Protein AF-A0A497RGC6-F1 (afdb_monomer)

Mean predicted aligned error: 11.0 Å

Radius of gyration: 25.32 Å; Cα contacts (8 Å, |Δi|>4): 43; chains: 1; bounding box: 56×16×73 Å

Secondary structure (DSSP, 8-state):
------------TTSSTHHHHHHHHHHHHHHHHHHHHHHTTS-HHHHHHHHHHHHHHHHHHHHHHHHHHHHHHHHHHHHHHHHHHTTSS-HHHHHHHHHHHH-

Sequence (103 aa):
MDGFMHPINFGFPFFGFDVFFWWLIFVAIGFLIYQDANKRGMNGLLWFILVILPMIGVVFLLLYIVIRESKVENKAMKILKERYANGEITKEEYLKMKEELEE

Solvent-accessible surface area (backbone atoms only — not comparable to full-atom values): 6014 Å² total; per-residue (Å²): 134,81,79,78,73,70,77,77,72,85,62,76,79,75,81,58,82,59,32,62,56,52,52,52,50,50,50,51,51,22,52,53,48,21,54,52,32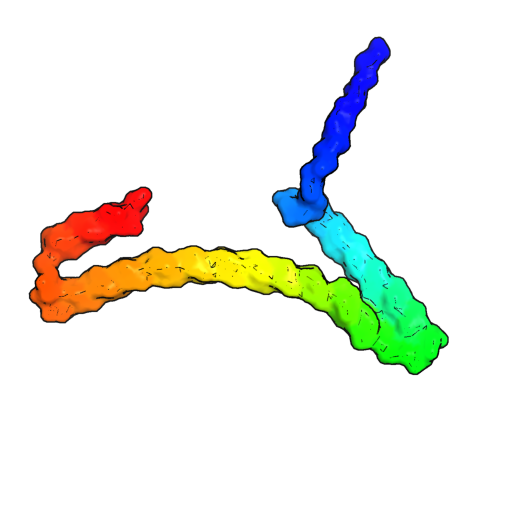,43,75,71,74,44,70,16,67,60,54,24,48,64,62,46,45,63,60,54,50,53,52,54,50,52,49,46,53,59,56,52,56,60,55,57,62,51,49,60,57,48,52,54,51,52,36,43,75,72,62,77,44,53,71,67,58,49,50,55,55,50,53,70,72,76,110

Foldseek 3Di:
DDPPPPPPPPPDCCPDPSNVVVVVVLQVVLVVQLVVCVVVVHRSVVSSCVSCVVVVVVVVVVVCVVVVVVVVLVVQLVVLVVCVVVVVDDPVVSVVVVVVSVD

Structure (mmCIF, N/CA/C/O backbone):
data_AF-A0A497RGC6-F1
#
_entry.id   AF-A0A497RGC6-F1
#
loop_
_atom_site.group_PDB
_atom_site.id
_atom_site.type_symbol
_atom_site.label_atom_id
_atom_site.label_alt_id
_atom_site.label_comp_id
_atom_site.label_asym_id
_atom_site.label_entity_id
_atom_site.label_seq_id
_atom_site.pdbx_PDB_ins_code
_atom_site.Cartn_x
_atom_site.Cartn_y
_atom_site.Cartn_z
_atom_site.occupancy
_atom_site.B_iso_or_equiv
_atom_site.auth_seq_id
_atom_site.auth_comp_id
_atom_site.auth_asym_id
_atom_site.auth_atom_id
_atom_site.pdbx_PDB_model_num
ATOM 1 N N . MET A 1 1 ? -34.210 1.631 -33.669 1.00 49.56 1 MET A N 1
ATOM 2 C CA . MET A 1 1 ? -32.735 1.713 -33.774 1.00 49.56 1 MET A CA 1
ATOM 3 C C . MET A 1 1 ? -32.313 2.319 -32.464 1.00 49.56 1 MET A C 1
ATOM 5 O O . MET A 1 1 ? -32.223 3.534 -32.342 1.00 49.56 1 MET A O 1
ATOM 9 N N . ASP A 1 2 ? -32.207 1.468 -31.456 1.00 50.38 2 ASP A N 1
ATOM 10 C CA . ASP A 1 2 ? -32.216 1.926 -30.076 1.00 50.38 2 ASP A CA 1
ATOM 11 C C . ASP A 1 2 ? -30.757 1.947 -29.668 1.00 50.38 2 ASP A C 1
ATOM 13 O O . ASP A 1 2 ? -30.170 0.935 -29.286 1.00 50.38 2 ASP A O 1
ATOM 17 N N . GLY A 1 3 ? -30.144 3.100 -29.932 1.00 55.00 3 GLY A N 1
ATOM 18 C CA . GLY A 1 3 ? -28.769 3.394 -29.581 1.00 55.00 3 GLY A CA 1
ATOM 19 C C . GLY A 1 3 ? -28.618 3.332 -28.071 1.00 55.00 3 GLY A C 1
ATOM 20 O O . GLY A 1 3 ? -28.756 4.344 -27.389 1.00 55.00 3 GLY A O 1
ATOM 21 N N . PHE A 1 4 ? -28.323 2.135 -27.567 1.00 53.06 4 PHE A N 1
ATOM 22 C CA . PHE A 1 4 ? -27.729 1.906 -26.260 1.00 53.06 4 PHE A CA 1
ATOM 23 C C . PHE A 1 4 ? -26.358 2.592 -26.248 1.00 53.06 4 PHE A C 1
ATOM 25 O O . PHE A 1 4 ? -25.310 1.981 -26.445 1.00 53.06 4 PHE A O 1
ATOM 32 N N . MET A 1 5 ? -26.372 3.907 -26.044 1.00 56.88 5 MET A N 1
ATOM 33 C CA . MET A 1 5 ? -25.238 4.627 -25.495 1.00 56.88 5 MET A CA 1
ATOM 34 C C . MET A 1 5 ? -25.068 4.075 -24.082 1.00 56.88 5 MET A C 1
ATOM 36 O O . MET A 1 5 ? -25.735 4.517 -23.148 1.00 56.88 5 MET A O 1
ATOM 40 N N . HIS A 1 6 ? -24.220 3.056 -23.932 1.00 62.38 6 HIS A N 1
ATOM 41 C CA . HIS A 1 6 ? -23.675 2.729 -22.624 1.00 62.38 6 HIS A CA 1
ATOM 42 C C . HIS A 1 6 ? -23.101 4.032 -22.063 1.00 62.38 6 HIS A C 1
ATOM 44 O O . HIS A 1 6 ? -22.246 4.630 -22.727 1.00 62.38 6 HIS A O 1
ATOM 50 N N . PRO A 1 7 ? -23.551 4.509 -20.890 1.00 49.78 7 PRO A N 1
ATOM 51 C CA . PRO A 1 7 ? -22.857 5.598 -20.244 1.00 49.78 7 PRO A CA 1
ATOM 52 C C . PRO A 1 7 ? -21.457 5.062 -19.971 1.00 49.78 7 PRO A C 1
ATOM 54 O O . PRO A 1 7 ? -21.277 4.152 -19.161 1.00 49.78 7 PRO A O 1
ATOM 57 N N . ILE A 1 8 ? -20.468 5.576 -20.706 1.00 55.28 8 ILE A N 1
ATOM 58 C CA . ILE A 1 8 ? -19.078 5.500 -20.283 1.00 55.28 8 ILE A CA 1
ATOM 59 C C . ILE A 1 8 ? -19.099 6.170 -18.918 1.00 55.28 8 ILE A C 1
ATOM 61 O O . ILE A 1 8 ? -19.195 7.393 -18.817 1.00 55.28 8 ILE A O 1
ATOM 65 N N . ASN A 1 9 ? -19.156 5.352 -17.871 1.00 50.88 9 ASN A N 1
ATOM 66 C CA . ASN A 1 9 ? -19.092 5.807 -16.504 1.00 50.88 9 ASN A CA 1
ATOM 67 C C . ASN A 1 9 ? -17.684 6.372 -16.347 1.00 50.88 9 ASN A C 1
ATOM 69 O O . ASN A 1 9 ? -16.743 5.645 -16.049 1.00 50.88 9 ASN A O 1
ATOM 73 N N . PHE A 1 10 ? -17.532 7.666 -16.625 1.00 51.19 10 PHE A N 1
ATOM 74 C CA . PHE A 1 10 ? -16.315 8.450 -16.428 1.00 51.19 10 PHE A CA 1
ATOM 75 C C . PHE A 1 10 ? -16.108 8.699 -14.919 1.00 51.19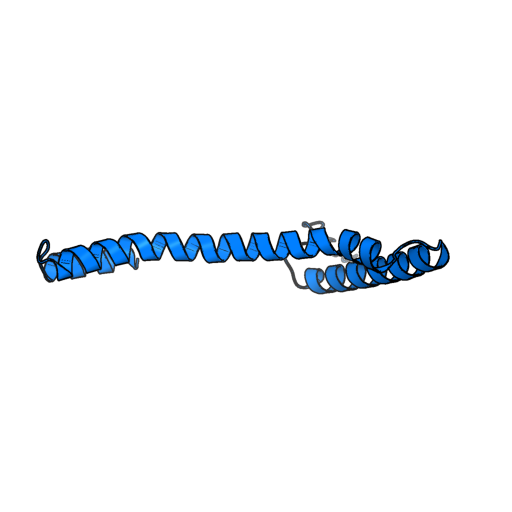 10 PHE A C 1
ATOM 77 O O . PHE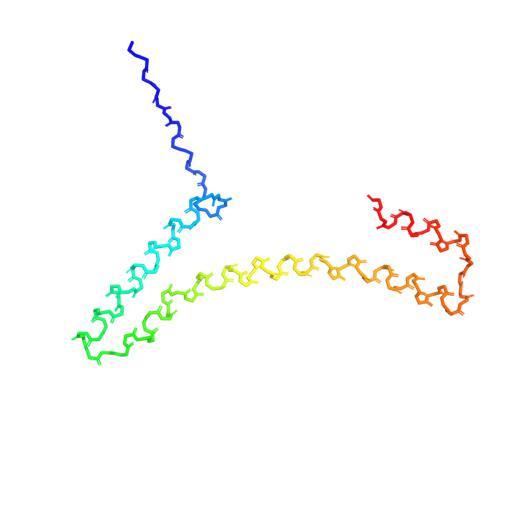 A 1 10 ? -15.758 9.792 -14.482 1.00 51.19 10 PHE A O 1
ATOM 84 N N . GLY A 1 11 ? -16.414 7.688 -14.101 1.00 49.03 11 GLY A N 1
ATOM 85 C CA . GLY A 1 11 ? -16.033 7.610 -12.706 1.00 49.03 11 GLY A CA 1
ATOM 86 C C . GLY A 1 11 ? -14.545 7.297 -12.651 1.00 49.03 11 GLY A C 1
ATOM 87 O O . GLY A 1 11 ? -14.041 6.514 -13.452 1.00 49.03 11 GLY A O 1
ATOM 88 N N . PHE A 1 12 ? -13.836 7.967 -11.748 1.00 52.50 12 PHE A N 1
ATOM 89 C CA . PHE A 1 12 ? -12.392 7.841 -11.546 1.00 52.50 12 PHE A CA 1
ATOM 90 C C . PHE A 1 12 ? -11.885 6.382 -11.697 1.00 52.50 12 PHE A C 1
ATOM 92 O O . PHE A 1 12 ? -12.415 5.505 -11.014 1.00 52.50 12 PHE A O 1
ATOM 99 N N . PRO A 1 13 ? -10.833 6.118 -12.503 1.00 56.00 13 PRO A N 1
ATOM 100 C CA . PRO A 1 13 ? -10.393 4.772 -12.924 1.00 56.00 13 PRO A CA 1
ATOM 101 C C . PRO A 1 13 ? -9.707 3.924 -11.829 1.00 56.00 13 PRO A C 1
ATOM 103 O O . PRO A 1 13 ? -8.869 3.069 -12.114 1.00 56.00 13 PRO A O 1
ATOM 106 N N . PHE A 1 14 ? -9.980 4.200 -10.554 1.00 57.25 14 PHE A N 1
ATOM 107 C CA . PHE A 1 14 ? -9.160 3.715 -9.442 1.00 57.25 14 PHE A CA 1
ATOM 108 C C . PHE A 1 14 ? -9.898 2.848 -8.417 1.00 57.25 14 PHE A C 1
ATOM 110 O O . PHE A 1 14 ? -9.281 2.475 -7.423 1.00 57.25 14 PHE A O 1
ATOM 117 N N . PHE A 1 15 ? -11.173 2.499 -8.626 1.00 61.06 15 PHE A N 1
ATOM 118 C CA . PHE A 1 15 ? -11.966 1.840 -7.574 1.00 61.06 15 PHE A CA 1
ATOM 119 C C . PHE A 1 15 ? -12.709 0.546 -7.976 1.00 61.06 15 PHE A C 1
ATOM 121 O O . PHE A 1 15 ? -13.460 0.026 -7.155 1.00 61.06 15 PHE A O 1
ATOM 128 N N . GLY A 1 16 ? -12.494 -0.027 -9.171 1.00 72.25 16 GLY A N 1
ATOM 129 C CA . GLY A 1 16 ? -13.142 -1.280 -9.607 1.00 72.25 16 GLY A CA 1
ATOM 130 C C . GLY A 1 16 ? -12.200 -2.355 -10.181 1.00 72.25 16 GLY A C 1
ATOM 131 O O . GLY A 1 16 ? -10.983 -2.322 -9.999 1.00 72.25 16 GLY A O 1
ATOM 132 N N . PHE A 1 17 ? -12.766 -3.343 -10.894 1.00 66.56 17 PHE A N 1
ATOM 133 C CA . PHE A 1 17 ? -12.007 -4.395 -11.605 1.00 66.56 17 PHE A CA 1
ATOM 134 C C . PHE A 1 17 ? -11.063 -3.838 -12.686 1.00 66.56 17 PHE A C 1
ATOM 136 O O . PHE A 1 17 ? -10.072 -4.474 -13.048 1.00 66.56 17 PHE A O 1
ATOM 143 N N . ASP A 1 18 ? -11.356 -2.638 -13.177 1.00 77.50 18 ASP A N 1
ATOM 144 C CA . ASP A 1 18 ? -10.546 -1.845 -14.097 1.00 77.50 18 ASP A CA 1
ATOM 145 C C . ASP A 1 18 ? -9.177 -1.460 -13.518 1.00 77.50 18 ASP A C 1
ATOM 147 O O . ASP A 1 18 ? -8.233 -1.242 -14.277 1.00 77.50 18 ASP A O 1
ATOM 151 N N . VAL A 1 19 ? -9.014 -1.474 -12.191 1.00 80.50 19 VAL A N 1
ATOM 152 C CA . VAL A 1 19 ? -7.722 -1.231 -11.539 1.00 80.50 19 VAL A CA 1
ATOM 153 C C . VAL A 1 19 ? -6.672 -2.221 -12.045 1.00 80.50 19 VAL A C 1
ATOM 155 O O . VAL A 1 19 ? -5.603 -1.802 -12.476 1.00 80.50 19 VAL A O 1
ATOM 158 N N . PHE A 1 20 ? -6.965 -3.522 -12.110 1.00 84.94 20 PHE A N 1
ATOM 159 C CA . PHE A 1 20 ? -5.985 -4.511 -12.585 1.00 84.94 20 PHE A CA 1
ATOM 160 C C . PHE A 1 20 ? -5.528 -4.255 -14.029 1.00 84.94 20 PHE A C 1
ATOM 162 O O . PHE A 1 20 ? -4.361 -4.472 -14.361 1.00 84.94 20 PHE A O 1
ATOM 169 N N . PHE A 1 21 ? -6.426 -3.741 -14.873 1.00 88.56 21 PHE A N 1
ATOM 170 C CA . PHE A 1 21 ? -6.103 -3.349 -16.241 1.00 88.56 21 PHE A CA 1
ATOM 171 C C . PHE A 1 21 ? -5.139 -2.154 -16.271 1.00 88.56 21 PHE A C 1
ATOM 173 O O . PHE A 1 21 ? -4.121 -2.197 -16.963 1.00 88.56 21 PHE A O 1
ATOM 180 N N . TRP A 1 22 ? -5.388 -1.129 -15.452 1.00 86.25 22 TRP A N 1
ATOM 181 C CA . TRP A 1 22 ? -4.480 0.011 -15.308 1.00 86.25 22 TRP A CA 1
ATOM 182 C C . TRP A 1 22 ? -3.115 -0.380 -14.741 1.00 86.25 22 TRP A C 1
ATOM 184 O O . TRP A 1 22 ? -2.093 0.110 -15.217 1.00 86.25 22 TRP A O 1
ATOM 194 N N . TRP A 1 23 ? -3.065 -1.311 -13.787 1.00 90.12 23 TRP A N 1
ATOM 195 C CA . TRP A 1 23 ? -1.807 -1.845 -13.261 1.00 90.12 23 TRP A CA 1
ATOM 196 C C . TRP A 1 23 ? -0.977 -2.531 -14.349 1.00 90.12 23 TRP A C 1
ATOM 198 O O . TRP A 1 23 ? 0.228 -2.297 -14.444 1.00 90.12 23 TRP A O 1
ATOM 208 N N . LEU A 1 24 ? -1.617 -3.324 -15.212 1.00 93.38 24 LEU A N 1
ATOM 209 C CA . LEU A 1 24 ? -0.945 -3.973 -16.336 1.00 93.38 24 LEU 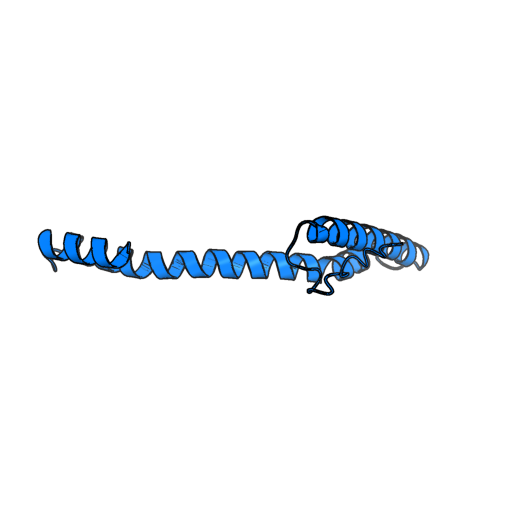A CA 1
ATOM 210 C C . LEU A 1 24 ? -0.418 -2.948 -17.350 1.00 93.38 24 LEU A C 1
ATOM 212 O O . LEU A 1 24 ? 0.716 -3.078 -17.811 1.00 93.38 24 LEU A O 1
ATOM 216 N N . ILE A 1 25 ? -1.193 -1.898 -17.643 1.00 94.00 25 ILE A N 1
ATOM 217 C CA . ILE A 1 25 ? -0.750 -0.781 -18.491 1.00 94.00 25 ILE A CA 1
ATOM 218 C C . ILE A 1 25 ? 0.481 -0.096 -17.891 1.00 94.00 25 ILE A C 1
ATOM 220 O O . ILE A 1 25 ? 1.461 0.116 -18.600 1.00 94.00 25 ILE A O 1
ATOM 224 N N . PHE A 1 26 ? 0.469 0.223 -16.596 1.00 93.69 26 PHE A N 1
ATOM 225 C CA . PHE A 1 26 ? 1.604 0.868 -15.930 1.00 93.69 26 PHE A CA 1
ATOM 226 C C . PHE A 1 26 ? 2.861 0.000 -15.952 1.00 93.69 26 PHE A C 1
ATOM 228 O O . PHE A 1 26 ? 3.949 0.511 -16.209 1.00 93.69 26 PHE A O 1
ATOM 235 N N . VAL A 1 27 ? 2.724 -1.311 -15.742 1.00 95.94 27 VAL A N 1
ATOM 236 C CA . VAL A 1 27 ? 3.845 -2.252 -15.861 1.00 95.94 27 VAL A CA 1
ATOM 237 C C . VAL A 1 27 ? 4.374 -2.293 -17.294 1.00 95.94 27 VAL A C 1
ATOM 239 O O . VAL A 1 27 ? 5.588 -2.235 -17.491 1.00 95.94 27 VAL A O 1
ATOM 242 N N . ALA A 1 28 ? 3.491 -2.328 -18.296 1.00 97.62 28 ALA A N 1
ATOM 243 C CA . ALA A 1 28 ? 3.888 -2.287 -19.700 1.00 97.62 28 ALA A CA 1
ATOM 244 C C . ALA A 1 28 ? 4.624 -0.980 -20.045 1.00 97.62 28 ALA A C 1
ATOM 246 O O . ALA A 1 28 ? 5.699 -1.020 -20.641 1.00 97.62 28 ALA A O 1
ATOM 247 N N . ILE A 1 29 ? 4.104 0.173 -19.612 1.00 97.50 29 ILE A N 1
ATOM 248 C CA . ILE A 1 29 ? 4.745 1.486 -19.786 1.00 97.50 29 ILE A CA 1
ATOM 249 C C . ILE A 1 29 ? 6.103 1.521 -19.084 1.00 97.50 29 ILE A C 1
ATOM 251 O O . ILE A 1 29 ? 7.096 1.923 -19.689 1.00 97.50 29 ILE A O 1
ATOM 255 N N . GLY A 1 30 ? 6.171 1.062 -17.833 1.00 97.56 30 GLY A N 1
ATOM 256 C CA . GLY A 1 30 ? 7.418 0.957 -17.087 1.00 97.56 30 GLY A CA 1
ATOM 257 C C . GLY A 1 30 ? 8.442 0.124 -17.850 1.00 97.56 30 GLY A C 1
ATOM 258 O O . GLY A 1 30 ? 9.584 0.549 -18.007 1.00 97.56 30 GLY A O 1
ATOM 259 N N . PHE A 1 31 ? 8.037 -1.026 -18.390 1.00 98.06 31 PHE A N 1
ATOM 260 C CA . PHE A 1 31 ? 8.914 -1.892 -19.174 1.00 98.06 31 PHE A CA 1
ATOM 261 C C . PHE A 1 31 ? 9.408 -1.226 -20.468 1.00 98.06 31 PHE A C 1
ATOM 263 O O . PHE A 1 31 ? 10.583 -1.353 -20.815 1.00 98.06 31 PHE A O 1
ATOM 270 N N . LEU A 1 32 ? 8.557 -0.465 -21.162 1.00 98.12 32 LEU A N 1
ATOM 271 C CA . LEU A 1 32 ? 8.977 0.319 -22.329 1.00 98.12 32 LEU A CA 1
ATOM 272 C C . LEU A 1 32 ? 10.008 1.389 -21.946 1.00 98.12 32 LEU A C 1
ATOM 274 O O . LEU A 1 32 ? 11.030 1.527 -22.618 1.00 98.12 32 LEU A O 1
ATOM 278 N N . ILE A 1 33 ? 9.780 2.097 -20.839 1.00 97.75 33 ILE A N 1
ATOM 279 C CA . ILE A 1 33 ? 10.699 3.114 -20.313 1.00 97.75 33 ILE A CA 1
ATOM 280 C C . ILE A 1 33 ? 12.026 2.483 -19.879 1.00 97.75 33 ILE A C 1
ATOM 282 O O . ILE A 1 33 ? 13.088 3.026 -20.170 1.00 97.75 33 ILE A O 1
ATOM 286 N N . TYR A 1 34 ? 11.986 1.313 -19.243 1.00 98.31 34 TYR A N 1
ATOM 287 C CA . TYR A 1 34 ? 13.174 0.535 -18.896 1.00 98.31 34 TYR A CA 1
ATOM 288 C C . TYR A 1 34 ? 14.035 0.249 -20.134 1.00 98.31 34 TYR A C 1
ATOM 290 O O . TYR A 1 34 ? 15.246 0.485 -20.124 1.00 98.31 34 TYR A O 1
ATOM 298 N N . GLN A 1 35 ? 13.411 -0.230 -21.216 1.00 97.94 35 GLN A N 1
ATOM 299 C CA . GLN A 1 35 ? 14.118 -0.514 -22.463 1.00 97.94 35 GLN A CA 1
ATOM 300 C C . GLN A 1 35 ? 14.684 0.754 -23.110 1.00 97.94 35 GLN A C 1
ATOM 302 O O . GLN A 1 35 ? 15.826 0.739 -23.569 1.00 97.94 35 GLN A O 1
ATOM 307 N N . ASP A 1 36 ? 13.909 1.839 -23.160 1.00 98.06 36 ASP A N 1
ATOM 308 C CA . ASP A 1 36 ? 14.345 3.119 -23.728 1.00 98.06 36 ASP A CA 1
ATOM 309 C C . ASP A 1 36 ? 15.524 3.716 -22.942 1.00 98.06 36 ASP A C 1
ATOM 311 O O . ASP A 1 36 ? 16.539 4.089 -23.529 1.00 98.06 36 ASP A O 1
ATOM 315 N N . ALA A 1 37 ? 15.458 3.704 -21.611 1.00 97.50 37 ALA A N 1
ATOM 316 C CA . ALA A 1 37 ? 16.529 4.190 -20.750 1.00 97.50 37 ALA A CA 1
ATOM 317 C C . ALA A 1 37 ? 17.834 3.396 -20.930 1.00 97.50 37 ALA A C 1
ATOM 319 O O . ALA A 1 37 ? 18.900 3.998 -21.069 1.00 97.50 37 ALA A O 1
ATOM 320 N N . ASN A 1 38 ? 17.763 2.062 -21.012 1.00 97.81 38 ASN A N 1
ATOM 321 C CA . ASN A 1 38 ? 18.945 1.236 -21.282 1.00 97.81 38 ASN A CA 1
ATOM 322 C C . ASN A 1 38 ? 19.545 1.522 -22.667 1.00 97.81 38 ASN A C 1
ATOM 324 O O . ASN A 1 38 ? 20.765 1.600 -22.800 1.00 97.81 38 ASN A O 1
ATOM 328 N N . LYS A 1 39 ? 18.708 1.735 -23.696 1.00 97.25 39 LYS A N 1
ATOM 329 C CA . LYS A 1 39 ? 19.172 2.124 -25.043 1.00 97.25 39 LYS A CA 1
ATOM 330 C C . LYS A 1 39 ? 19.892 3.473 -25.044 1.00 97.25 39 LYS A C 1
ATOM 332 O O . LYS A 1 39 ? 20.800 3.677 -25.842 1.00 97.25 39 LYS A O 1
ATOM 337 N N . ARG A 1 40 ? 19.516 4.377 -24.138 1.00 96.88 40 ARG A N 1
ATOM 338 C CA . ARG A 1 40 ? 20.172 5.678 -23.932 1.00 96.88 40 ARG A CA 1
ATOM 339 C C . ARG A 1 40 ? 21.418 5.601 -23.041 1.00 96.88 40 ARG A C 1
ATOM 341 O O . ARG A 1 40 ? 21.990 6.640 -22.729 1.00 96.88 40 ARG A O 1
ATOM 348 N N . GLY A 1 41 ? 21.831 4.406 -22.610 1.00 96.75 41 GLY A N 1
ATOM 349 C CA . GLY A 1 41 ? 22.963 4.221 -21.697 1.00 96.75 41 GLY A CA 1
ATOM 350 C C . GLY A 1 41 ? 22.686 4.683 -20.261 1.00 96.75 41 GLY A C 1
ATOM 351 O O . GLY A 1 41 ? 23.620 4.873 -19.486 1.00 96.75 41 GLY A O 1
ATOM 352 N N . MET A 1 42 ? 21.417 4.887 -19.895 1.00 97.12 42 MET A N 1
ATOM 353 C CA . MET A 1 42 ? 20.998 5.247 -18.540 1.00 97.12 42 MET A CA 1
ATOM 354 C C . MET A 1 42 ? 20.681 3.989 -17.720 1.00 97.12 42 MET A C 1
ATOM 356 O O . MET A 1 42 ? 20.485 2.904 -18.263 1.00 97.12 42 MET A O 1
ATOM 360 N N . ASN A 1 43 ? 20.566 4.134 -16.397 1.00 97.00 43 ASN A N 1
ATOM 361 C CA . ASN A 1 43 ? 20.110 3.045 -15.532 1.00 97.00 43 ASN A CA 1
ATOM 362 C C . ASN A 1 43 ? 18.600 2.808 -15.717 1.00 97.00 43 ASN A C 1
ATOM 364 O O . ASN A 1 43 ? 17.782 3.468 -15.074 1.00 97.00 43 ASN A O 1
ATOM 368 N N . GLY A 1 44 ? 18.221 1.867 -16.585 1.00 96.56 44 GLY A N 1
ATOM 369 C CA . GLY A 1 44 ? 16.815 1.581 -16.868 1.00 96.56 44 GLY A CA 1
ATOM 370 C C . GLY A 1 44 ? 16.025 1.074 -15.666 1.00 96.56 44 GLY A C 1
ATOM 371 O O . GLY A 1 44 ? 14.836 1.370 -15.562 1.00 96.56 44 GLY A O 1
ATOM 372 N N . LEU A 1 45 ? 16.663 0.371 -14.722 1.00 96.88 45 LEU A N 1
ATOM 373 C CA . LEU A 1 45 ? 15.994 -0.103 -13.506 1.00 96.88 45 LEU A CA 1
ATOM 374 C C . LEU A 1 45 ? 15.545 1.069 -12.625 1.00 96.88 45 LEU A C 1
ATOM 376 O O . LEU A 1 45 ? 14.436 1.046 -12.099 1.00 96.88 45 LEU A O 1
ATOM 380 N N . LEU A 1 46 ? 16.375 2.109 -12.504 1.00 97.62 46 LEU A N 1
ATOM 381 C CA . LEU A 1 46 ? 16.016 3.329 -11.780 1.00 97.62 46 LEU A CA 1
ATOM 382 C C . LEU A 1 46 ? 14.764 3.964 -12.401 1.00 97.62 46 LEU A C 1
ATOM 384 O O . LEU A 1 46 ? 13.801 4.246 -11.690 1.00 97.62 46 LEU A O 1
ATOM 388 N N . TRP A 1 47 ? 14.744 4.126 -13.725 1.00 97.62 47 TRP A N 1
ATOM 389 C CA . TRP A 1 47 ? 13.598 4.700 -14.434 1.00 97.62 47 TRP A CA 1
ATOM 390 C C . TRP A 1 47 ? 12.333 3.849 -14.314 1.00 97.62 47 TRP A C 1
ATOM 392 O O . TRP A 1 47 ? 11.252 4.395 -14.109 1.00 97.62 47 TRP A O 1
ATOM 402 N N . PHE A 1 48 ? 12.461 2.522 -14.361 1.00 97.12 48 PHE A N 1
ATOM 403 C CA . PHE A 1 48 ? 11.350 1.610 -14.099 1.00 97.12 48 PHE A CA 1
ATOM 404 C C . PHE A 1 48 ? 10.761 1.823 -12.700 1.00 97.12 48 PHE A C 1
ATOM 406 O O . PHE A 1 48 ? 9.552 1.988 -12.550 1.00 97.12 48 PHE A O 1
ATOM 413 N N . ILE A 1 49 ? 11.619 1.868 -11.675 1.00 96.81 49 ILE A N 1
ATOM 414 C CA . ILE A 1 49 ? 11.194 2.073 -10.287 1.00 96.81 49 ILE A CA 1
ATOM 415 C C . ILE A 1 49 ? 10.475 3.414 -10.138 1.00 96.81 49 ILE A C 1
ATOM 417 O O . ILE A 1 49 ? 9.425 3.448 -9.507 1.00 96.81 49 ILE A O 1
ATOM 421 N N . LEU A 1 50 ? 10.973 4.497 -10.745 1.00 96.44 50 LEU A N 1
ATOM 422 C CA . LEU A 1 50 ? 10.309 5.806 -10.694 1.00 96.44 50 LEU A CA 1
ATOM 423 C C . LEU A 1 50 ? 8.886 5.774 -11.266 1.00 96.44 50 LEU A C 1
ATOM 425 O O . LEU A 1 50 ? 8.004 6.438 -10.729 1.00 96.44 50 LEU A O 1
ATOM 429 N N . VAL A 1 51 ? 8.651 4.991 -12.321 1.00 96.00 51 VAL A N 1
ATOM 430 C CA . VAL A 1 51 ? 7.324 4.836 -12.941 1.00 96.00 51 VAL A CA 1
ATOM 431 C C . VAL A 1 51 ? 6.382 4.018 -12.056 1.00 96.00 51 VAL A C 1
ATOM 433 O O . VAL A 1 51 ? 5.195 4.323 -11.972 1.00 96.00 51 VAL A O 1
ATOM 436 N N . ILE A 1 52 ? 6.898 2.990 -11.380 1.00 95.69 52 ILE A N 1
ATOM 437 C CA . ILE A 1 52 ? 6.104 2.101 -10.519 1.00 95.69 52 ILE A CA 1
ATOM 438 C C . ILE A 1 52 ? 5.889 2.684 -9.111 1.00 95.69 52 ILE A C 1
ATOM 440 O O . ILE A 1 52 ? 4.904 2.357 -8.449 1.00 95.69 52 ILE A O 1
ATOM 444 N N . LEU A 1 53 ? 6.767 3.575 -8.644 1.00 95.81 53 LEU A N 1
ATOM 445 C CA . LEU A 1 53 ? 6.747 4.135 -7.290 1.00 95.81 53 LEU A CA 1
ATOM 446 C C . LEU A 1 53 ? 5.391 4.755 -6.885 1.00 95.81 53 LEU A C 1
ATOM 448 O O . LEU A 1 53 ? 4.936 4.459 -5.777 1.00 95.81 53 LEU A O 1
ATOM 452 N N . PRO A 1 54 ? 4.695 5.541 -7.734 1.00 92.31 54 PRO A N 1
ATOM 453 C CA . PRO A 1 54 ? 3.369 6.061 -7.401 1.00 92.31 54 PRO A CA 1
ATOM 454 C C . PRO A 1 54 ? 2.341 4.957 -7.129 1.00 92.31 54 PRO A C 1
ATOM 456 O O . PRO A 1 54 ? 1.547 5.080 -6.198 1.00 92.31 54 PRO A O 1
ATOM 459 N N . MET A 1 55 ? 2.388 3.850 -7.880 1.00 90.81 55 MET A N 1
ATOM 460 C CA . MET A 1 55 ? 1.471 2.716 -7.703 1.00 90.81 55 MET A CA 1
ATOM 461 C C . MET A 1 55 ? 1.683 2.037 -6.352 1.00 90.81 55 MET A C 1
ATOM 463 O O . MET A 1 55 ? 0.727 1.755 -5.630 1.00 90.81 55 MET A O 1
ATOM 467 N N . ILE A 1 56 ? 2.949 1.833 -5.980 1.00 94.12 56 ILE A N 1
ATOM 468 C CA . ILE A 1 56 ? 3.317 1.314 -4.661 1.00 94.12 56 ILE A CA 1
ATOM 469 C C . ILE A 1 56 ? 2.805 2.265 -3.572 1.00 94.12 56 ILE A C 1
ATOM 471 O O . ILE A 1 56 ? 2.167 1.818 -2.622 1.00 94.12 56 ILE A O 1
ATOM 475 N N . GLY A 1 57 ? 3.012 3.575 -3.733 1.00 93.38 57 GLY A N 1
ATOM 476 C CA . GLY A 1 57 ? 2.534 4.591 -2.792 1.00 93.38 57 GLY A CA 1
ATOM 477 C C . GLY A 1 57 ? 1.025 4.525 -2.544 1.00 93.38 57 GLY A C 1
ATOM 478 O O . GLY A 1 57 ? 0.598 4.555 -1.390 1.00 93.38 57 GLY A O 1
ATOM 479 N N . VAL A 1 58 ? 0.220 4.360 -3.599 1.00 91.06 58 VAL A N 1
ATOM 480 C CA . VAL A 1 58 ? -1.240 4.202 -3.478 1.00 91.06 58 VAL A CA 1
ATOM 481 C C . VAL A 1 58 ? -1.601 2.941 -2.689 1.00 91.06 58 VAL A C 1
ATOM 483 O O . VAL A 1 58 ? -2.426 3.016 -1.781 1.00 91.06 58 VAL A O 1
ATOM 486 N N . VAL A 1 59 ? -0.959 1.799 -2.958 1.00 91.38 59 VAL A N 1
ATOM 487 C CA . VAL A 1 59 ? -1.207 0.561 -2.192 1.00 91.38 59 VAL A CA 1
ATOM 488 C C . VAL A 1 59 ? -0.870 0.741 -0.719 1.00 91.38 59 VAL A C 1
ATOM 490 O O . VAL A 1 59 ? -1.674 0.389 0.140 1.00 91.38 59 VAL A O 1
ATOM 493 N N . PHE A 1 60 ? 0.290 1.320 -0.409 1.00 95.00 60 PHE A N 1
ATOM 494 C CA . PHE A 1 60 ? 0.680 1.579 0.976 1.00 95.00 60 PHE A CA 1
ATOM 495 C C . PHE A 1 60 ? -0.260 2.564 1.671 1.00 95.00 60 PHE A C 1
ATOM 497 O O . PHE A 1 60 ? -0.520 2.402 2.860 1.00 95.00 60 PHE A O 1
ATOM 504 N N . LEU A 1 61 ? -0.801 3.549 0.953 1.00 93.31 61 LEU A N 1
ATOM 505 C CA . LEU A 1 61 ? -1.791 4.471 1.498 1.00 93.31 61 LEU A CA 1
ATOM 506 C C . LEU A 1 61 ? -3.109 3.758 1.825 1.00 93.31 61 LEU A C 1
ATOM 508 O O . LEU A 1 61 ? -3.648 3.954 2.912 1.00 93.31 61 LEU A O 1
ATOM 512 N N . LEU A 1 62 ? -3.600 2.899 0.928 1.00 90.56 62 LEU A N 1
ATOM 513 C CA . LEU A 1 62 ? -4.793 2.088 1.185 1.00 90.56 62 LEU A CA 1
ATOM 514 C C . LEU A 1 62 ? -4.577 1.157 2.385 1.00 90.56 62 LEU A C 1
ATOM 516 O O . LEU A 1 62 ? -5.395 1.137 3.302 1.00 90.56 62 LEU A O 1
ATOM 520 N N . LEU A 1 63 ? -3.436 0.459 2.437 1.00 92.06 63 LEU A N 1
ATOM 521 C CA . LEU A 1 63 ? -3.056 -0.364 3.589 1.00 92.06 63 LEU A CA 1
ATOM 522 C C . LEU A 1 63 ? -2.962 0.461 4.876 1.00 92.06 63 LEU A C 1
ATOM 524 O O . LEU A 1 63 ? -3.423 0.015 5.922 1.00 92.06 63 LEU A O 1
ATOM 528 N N . TYR A 1 64 ? -2.391 1.665 4.815 1.00 93.06 64 TYR A N 1
ATOM 529 C CA . TYR A 1 64 ? -2.303 2.563 5.962 1.00 93.06 64 TYR A CA 1
ATOM 530 C C . TYR A 1 64 ? -3.688 2.924 6.495 1.00 93.06 64 TYR A C 1
ATOM 532 O O . TYR A 1 64 ? -3.885 2.870 7.705 1.00 93.06 64 TYR A O 1
ATOM 540 N N . ILE A 1 65 ? -4.641 3.253 5.620 1.00 90.44 65 ILE A N 1
ATOM 541 C CA . ILE A 1 65 ? -6.013 3.591 6.022 1.00 90.44 65 ILE A CA 1
ATOM 542 C C . ILE A 1 65 ? -6.679 2.384 6.696 1.00 90.44 65 ILE A C 1
ATOM 544 O O . ILE A 1 65 ? -7.142 2.509 7.828 1.00 90.44 65 ILE A O 1
ATOM 548 N N . VAL A 1 66 ? -6.615 1.205 6.071 1.00 88.62 66 VAL A N 1
ATOM 549 C CA . VAL A 1 66 ? -7.200 -0.035 6.615 1.00 88.62 66 VAL A CA 1
ATOM 550 C C . VAL A 1 66 ? -6.589 -0.403 7.974 1.00 88.62 66 VAL A C 1
ATOM 552 O O . VAL A 1 66 ? -7.296 -0.691 8.938 1.00 88.62 66 VAL A O 1
ATOM 555 N N . ILE A 1 67 ? -5.260 -0.350 8.097 1.00 87.31 67 ILE A N 1
ATOM 556 C CA . ILE A 1 67 ? -4.571 -0.650 9.361 1.00 87.31 67 ILE A CA 1
ATOM 557 C C . ILE A 1 67 ? -4.882 0.419 10.416 1.00 87.31 67 ILE A C 1
ATOM 559 O O . ILE A 1 67 ? -5.004 0.101 11.602 1.00 87.31 67 ILE A O 1
ATOM 563 N N . ARG A 1 68 ? -4.998 1.689 10.020 1.00 84.00 68 ARG A N 1
ATOM 564 C CA . ARG A 1 68 ? -5.267 2.800 10.937 1.00 84.00 68 ARG A CA 1
ATOM 565 C C . ARG A 1 68 ? -6.620 2.646 11.619 1.00 84.00 68 ARG A C 1
ATOM 567 O O . ARG A 1 68 ? -6.671 2.848 12.831 1.00 84.00 68 ARG A O 1
ATOM 574 N N . GLU A 1 69 ? -7.665 2.278 10.886 1.00 71.56 69 GLU A N 1
ATOM 575 C CA . GLU A 1 69 ? -9.006 2.084 11.454 1.00 71.56 69 GLU A CA 1
ATOM 576 C C . GLU A 1 69 ? -9.004 0.977 12.518 1.00 71.56 69 GLU A C 1
ATOM 578 O O . GLU A 1 69 ? -9.402 1.219 13.658 1.00 71.56 69 GLU A O 1
ATOM 583 N N . SER A 1 70 ? -8.383 -0.171 12.223 1.00 66.44 70 SER A N 1
ATOM 584 C CA . SER A 1 70 ? -8.303 -1.300 13.168 1.00 66.44 70 SER A CA 1
ATOM 585 C C . SER A 1 70 ? -7.593 -0.974 14.495 1.00 66.44 70 SER A C 1
ATOM 587 O O . SER A 1 70 ? -7.860 -1.585 15.532 1.00 66.44 70 SER A O 1
ATOM 589 N N . LYS A 1 71 ? -6.665 -0.007 14.511 1.00 67.19 71 LYS A N 1
ATOM 590 C CA . LYS A 1 71 ? -5.925 0.355 15.733 1.00 67.19 71 LYS A CA 1
ATOM 591 C C . LYS A 1 71 ? -6.732 1.224 16.695 1.00 67.19 71 LYS A C 1
ATOM 593 O O . LYS A 1 71 ? -6.427 1.212 17.889 1.00 67.19 71 LYS A O 1
ATOM 598 N N . VAL A 1 72 ? -7.706 1.992 16.206 1.00 63.97 72 VAL A N 1
ATOM 599 C CA . VAL A 1 72 ? -8.497 2.902 17.052 1.00 63.97 72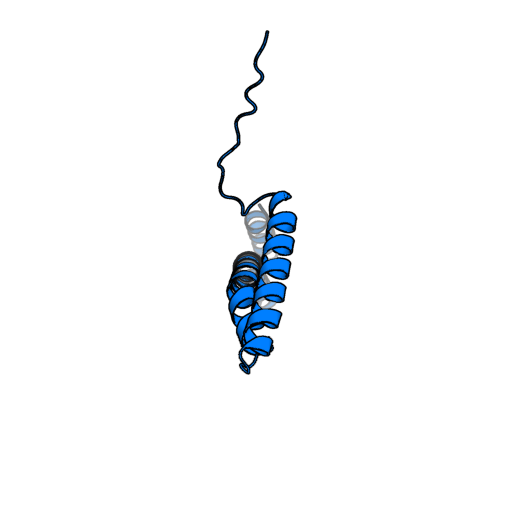 VAL A CA 1
ATOM 600 C C . VAL A 1 72 ? -9.483 2.110 17.909 1.00 63.97 72 VAL A C 1
ATOM 602 O O . VAL A 1 72 ? -9.502 2.293 19.125 1.00 63.97 72 VAL A O 1
ATOM 605 N N . GLU A 1 73 ? -10.198 1.164 17.304 1.00 63.81 73 GLU A N 1
ATOM 606 C CA . GLU A 1 73 ? -11.141 0.257 17.974 1.00 63.81 73 GLU A CA 1
ATOM 607 C C . GLU A 1 73 ? -10.457 -0.563 19.085 1.00 63.81 73 GLU A C 1
ATOM 609 O O . GLU A 1 73 ? -10.890 -0.598 20.240 1.00 63.81 73 GLU A O 1
ATOM 614 N N . ASN A 1 74 ? -9.273 -1.106 18.784 1.00 74.56 74 ASN A N 1
ATOM 615 C CA . ASN A 1 74 ? -8.487 -1.884 19.739 1.00 74.56 74 ASN A CA 1
ATOM 616 C C . ASN A 1 74 ? -8.068 -1.094 20.989 1.00 74.56 74 ASN A C 1
ATOM 618 O O . ASN A 1 74 ? -7.843 -1.689 22.044 1.00 74.56 74 ASN A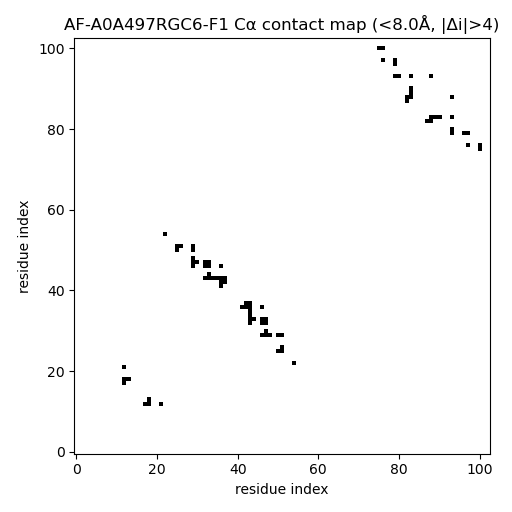 O 1
ATOM 622 N N . LYS A 1 75 ? -7.944 0.236 20.908 1.00 85.62 75 LYS A N 1
AT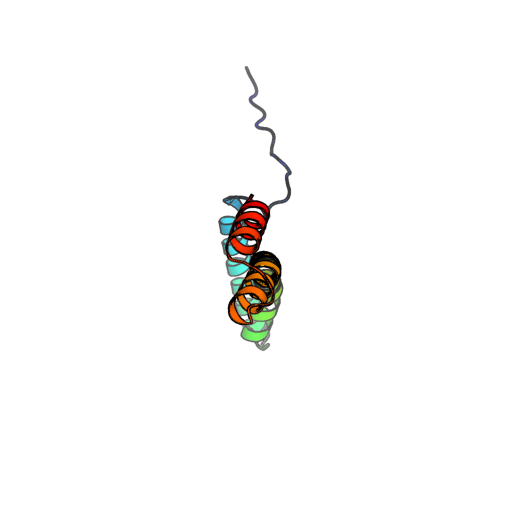OM 623 C CA . LYS A 1 75 ? -7.477 1.048 22.037 1.00 85.62 75 LYS A CA 1
ATOM 624 C C . LYS A 1 75 ? -8.529 1.151 23.142 1.00 85.62 75 LYS A C 1
ATOM 626 O O . LYS A 1 75 ? -8.174 0.989 24.308 1.00 85.62 75 LYS A O 1
ATOM 631 N N . ALA A 1 76 ? -9.793 1.394 22.796 1.00 86.25 76 ALA A N 1
ATOM 632 C CA . ALA A 1 76 ? -10.879 1.499 23.774 1.00 86.25 76 ALA A CA 1
ATOM 633 C C . ALA A 1 76 ? -11.108 0.159 24.490 1.00 86.25 76 ALA A C 1
ATOM 635 O O . ALA A 1 76 ? -11.084 0.094 25.720 1.00 86.25 76 ALA A O 1
ATOM 636 N N . MET A 1 77 ? -11.183 -0.929 23.719 1.00 88.75 77 MET A N 1
ATOM 637 C CA . MET A 1 77 ? -11.314 -2.289 24.246 1.00 88.75 77 MET A CA 1
ATOM 638 C C . MET A 1 77 ? -10.125 -2.690 25.134 1.00 88.75 77 MET A C 1
ATOM 640 O O . MET A 1 77 ? -10.298 -3.346 26.163 1.00 88.75 77 MET A O 1
ATOM 644 N N . LYS A 1 78 ? -8.901 -2.283 24.767 1.00 90.31 78 LYS A N 1
ATOM 645 C CA . LYS A 1 78 ? -7.703 -2.529 25.579 1.00 90.31 78 LYS A CA 1
ATOM 646 C C . LYS A 1 78 ? -7.775 -1.817 26.931 1.00 90.31 78 LYS A C 1
ATOM 648 O O . LYS A 1 78 ? -7.514 -2.456 27.945 1.00 90.31 78 LYS A O 1
ATOM 653 N N . ILE A 1 79 ? -8.170 -0.542 26.956 1.00 92.44 79 ILE A N 1
ATOM 654 C CA . ILE A 1 79 ? -8.317 0.226 28.203 1.00 92.44 79 ILE A CA 1
ATOM 655 C C . ILE A 1 79 ? -9.379 -0.414 29.104 1.00 92.44 79 ILE A C 1
ATOM 657 O O . ILE A 1 79 ? -9.156 -0.572 30.301 1.00 92.44 79 ILE A O 1
ATOM 661 N N . LEU A 1 80 ? -10.514 -0.824 28.534 1.00 92.88 80 LEU A N 1
ATOM 662 C CA . LEU A 1 80 ? -11.585 -1.472 29.287 1.00 92.88 80 LEU A CA 1
ATOM 663 C C . LEU A 1 80 ? -11.116 -2.794 29.927 1.00 92.88 80 LEU A C 1
ATOM 665 O O . LEU A 1 80 ? -11.371 -3.041 31.106 1.00 92.88 80 LEU A O 1
ATOM 669 N N . LYS A 1 81 ? -10.372 -3.619 29.173 1.00 92.50 81 LYS A N 1
ATOM 670 C CA . LYS A 1 81 ? -9.760 -4.861 29.678 1.00 92.50 81 LYS A CA 1
ATOM 671 C C . LYS A 1 81 ? -8.739 -4.600 30.788 1.00 92.50 81 LYS A C 1
ATOM 673 O O . LYS A 1 81 ? -8.741 -5.330 31.775 1.00 92.50 81 LYS A O 1
ATOM 678 N N . GLU A 1 82 ? -7.894 -3.579 30.641 1.00 94.62 82 GLU A N 1
ATOM 679 C CA . GLU A 1 82 ? -6.913 -3.191 31.666 1.00 94.62 82 GLU A CA 1
ATOM 680 C C . GLU A 1 82 ? -7.603 -2.780 32.976 1.00 94.62 82 GLU A C 1
ATOM 682 O O . GLU A 1 82 ? -7.246 -3.290 34.034 1.00 94.62 82 GLU A O 1
ATOM 687 N N . ARG A 1 83 ? -8.653 -1.948 32.916 1.00 95.25 83 ARG A N 1
ATOM 688 C CA . ARG A 1 83 ? -9.403 -1.512 34.111 1.00 95.25 83 ARG A CA 1
ATOM 689 C C . ARG A 1 83 ? -10.082 -2.664 34.845 1.00 95.25 83 ARG A C 1
ATOM 691 O O . ARG A 1 83 ? -10.041 -2.720 36.071 1.00 95.25 83 ARG A O 1
ATOM 698 N N . TYR A 1 84 ? -10.680 -3.598 34.105 1.00 95.25 84 TYR A N 1
ATOM 699 C CA . TYR A 1 84 ? -11.281 -4.793 34.699 1.00 95.25 84 TYR A CA 1
ATOM 700 C C . TYR A 1 84 ? -10.224 -5.694 35.351 1.00 95.25 84 TYR A C 1
ATOM 702 O O . TYR A 1 84 ? -10.419 -6.154 36.473 1.00 95.25 84 TYR A O 1
ATOM 710 N N . ALA A 1 85 ? -9.079 -5.900 34.690 1.00 95.12 85 ALA A N 1
ATOM 711 C CA . ALA A 1 85 ? -7.974 -6.688 35.239 1.00 95.12 85 ALA A CA 1
ATOM 712 C C . ALA A 1 85 ? -7.373 -6.066 36.512 1.00 95.12 85 ALA A C 1
ATOM 714 O O . ALA A 1 85 ? -6.988 -6.796 37.423 1.00 95.12 85 ALA A O 1
ATOM 715 N N . ASN A 1 86 ? -7.339 -4.734 36.595 1.00 96.19 86 ASN A N 1
ATOM 716 C CA . ASN A 1 86 ? -6.915 -4.000 37.788 1.00 96.19 86 ASN A CA 1
ATOM 717 C C . ASN A 1 86 ? -7.966 -4.003 38.916 1.00 96.19 86 ASN A C 1
ATOM 719 O O . ASN A 1 86 ? -7.661 -3.567 40.025 1.00 96.19 86 ASN A O 1
ATOM 723 N N . GLY A 1 87 ? -9.195 -4.463 38.655 1.00 94.62 87 GLY A N 1
ATOM 724 C CA . GLY A 1 87 ? -10.307 -4.410 39.609 1.00 94.62 87 GLY A CA 1
ATOM 725 C C . GLY A 1 87 ? -10.896 -3.009 39.807 1.00 94.62 87 GLY A C 1
ATOM 726 O O . GLY A 1 87 ? -11.602 -2.782 40.785 1.00 94.62 87 GLY A O 1
ATOM 727 N N . GLU A 1 88 ? -10.615 -2.068 38.899 1.00 96.50 88 GLU A N 1
ATOM 728 C CA . GLU A 1 88 ? -11.147 -0.696 38.938 1.00 96.50 88 GLU A CA 1
ATOM 729 C C . GLU A 1 88 ? -12.633 -0.631 38.552 1.00 96.50 88 GLU A C 1
ATOM 731 O O . GLU A 1 88 ? -13.310 0.340 38.878 1.00 96.50 88 GLU A O 1
ATOM 736 N N . ILE A 1 89 ? -13.127 -1.653 37.846 1.00 95.88 89 ILE A N 1
ATOM 737 C CA . ILE A 1 89 ? -14.523 -1.795 37.423 1.00 95.88 89 ILE A CA 1
ATOM 738 C C . ILE A 1 89 ? -15.019 -3.213 37.693 1.00 95.88 89 ILE A C 1
ATOM 740 O O . ILE A 1 89 ? -14.255 -4.183 37.681 1.00 95.88 89 ILE A O 1
ATOM 744 N N . THR A 1 90 ? -16.321 -3.340 37.905 1.00 95.56 90 THR A N 1
ATOM 745 C CA . THR A 1 90 ? -16.991 -4.621 38.122 1.00 95.56 90 THR A CA 1
ATOM 746 C C . THR A 1 90 ? -17.218 -5.375 36.810 1.00 95.56 90 THR A C 1
ATOM 748 O O . THR A 1 90 ? -17.136 -4.828 35.709 1.00 95.56 90 THR A O 1
ATOM 751 N N . LYS A 1 91 ? -17.540 -6.670 36.915 1.00 93.50 91 LYS A N 1
ATOM 752 C CA . LYS A 1 91 ? -17.873 -7.505 35.750 1.00 93.50 91 LYS A CA 1
ATOM 753 C C . LYS A 1 91 ? -19.104 -6.989 34.997 1.00 93.50 91 LYS A C 1
ATOM 755 O O . LYS A 1 91 ? -19.151 -7.094 33.776 1.00 93.50 91 LYS A O 1
ATOM 760 N N . GLU A 1 92 ? -20.087 -6.458 35.717 1.00 94.94 92 GLU A N 1
ATOM 761 C CA . GLU A 1 92 ? -21.320 -5.918 35.137 1.00 94.94 92 GLU A CA 1
ATOM 762 C C . GLU A 1 92 ? -21.030 -4.661 34.309 1.00 94.94 92 GLU A C 1
ATOM 764 O O . GLU A 1 92 ? -21.439 -4.580 33.152 1.00 94.94 92 GLU A O 1
ATOM 769 N N . GLU A 1 93 ? -20.240 -3.731 34.857 1.00 93.69 93 GLU A N 1
ATOM 770 C CA . GLU A 1 93 ? -19.787 -2.527 34.146 1.00 93.69 93 GLU A CA 1
ATOM 771 C C . GLU A 1 93 ? -18.928 -2.877 32.926 1.00 93.69 93 GLU A C 1
ATOM 773 O O . GLU A 1 93 ? -19.125 -2.313 31.851 1.00 93.69 93 GLU A O 1
ATOM 778 N N . TYR A 1 94 ? -18.022 -3.850 33.068 1.00 94.44 94 TYR A N 1
ATOM 779 C CA . TYR A 1 94 ? -17.202 -4.344 31.964 1.00 94.44 94 TYR A CA 1
ATOM 780 C C . TYR A 1 94 ? -18.053 -4.895 30.815 1.00 94.44 94 TYR A C 1
ATOM 782 O O . TYR A 1 94 ? -17.817 -4.543 29.662 1.00 94.44 94 TYR A O 1
ATOM 790 N N . LEU A 1 95 ? -19.037 -5.752 31.111 1.00 93.94 95 LEU A N 1
ATOM 791 C CA . LEU A 1 95 ? -19.885 -6.367 30.087 1.00 93.94 95 LEU A CA 1
ATOM 792 C C . LEU A 1 95 ? -20.743 -5.330 29.366 1.00 93.94 95 LEU A C 1
ATOM 794 O O . LEU A 1 95 ? -20.779 -5.344 28.141 1.00 93.94 95 LEU A O 1
ATOM 798 N N . LYS A 1 96 ? -21.346 -4.399 30.110 1.00 95.06 96 LYS A N 1
ATOM 799 C CA . LYS A 1 96 ? -22.171 -3.336 29.532 1.00 95.06 96 LYS A CA 1
ATOM 800 C C . LYS A 1 96 ? -21.367 -2.441 28.582 1.00 95.06 96 LYS A C 1
ATOM 802 O O . LYS A 1 96 ? -21.768 -2.2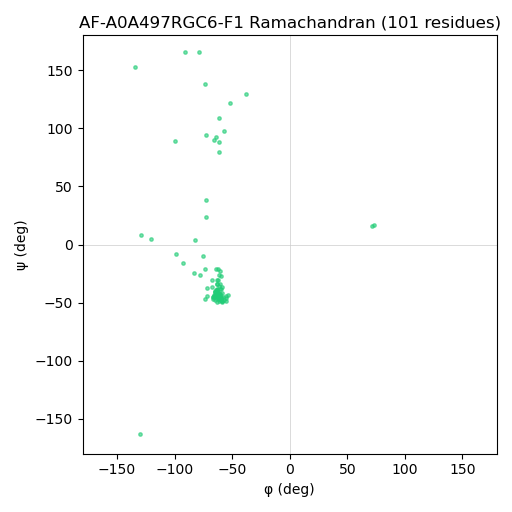26 27.448 1.00 95.06 96 LYS A O 1
ATOM 807 N N . MET A 1 97 ? -20.194 -1.977 29.017 1.00 92.38 97 MET A N 1
ATOM 808 C CA . MET A 1 97 ? -19.318 -1.141 28.187 1.00 92.38 97 MET A CA 1
ATOM 809 C C . MET A 1 97 ? -18.724 -1.900 26.996 1.00 92.38 97 MET A C 1
ATOM 811 O O . MET A 1 97 ? -18.430 -1.298 25.969 1.00 92.38 97 MET A O 1
ATOM 815 N N . LYS A 1 98 ? -18.497 -3.213 27.128 1.00 91.81 98 LYS A N 1
ATOM 816 C CA . LYS A 1 98 ? -18.017 -4.055 26.026 1.00 91.81 98 LYS A CA 1
ATOM 817 C C . LYS A 1 98 ? -19.068 -4.149 24.923 1.00 91.81 98 LYS A C 1
ATOM 819 O O . LYS A 1 98 ? -18.708 -4.041 23.760 1.00 91.81 98 LYS A O 1
ATOM 824 N N . GLU A 1 99 ? -20.325 -4.351 25.307 1.00 92.38 99 GLU A N 1
ATOM 825 C CA . GLU A 1 99 ? -21.466 -4.452 24.394 1.00 92.38 99 GLU A CA 1
ATOM 826 C C . GLU A 1 99 ? -21.677 -3.127 23.644 1.00 92.38 99 GLU A C 1
ATOM 828 O O . GLU A 1 99 ? -21.740 -3.133 22.422 1.00 92.38 99 GLU A O 1
ATOM 833 N N . GLU A 1 100 ? -21.604 -1.988 24.346 1.00 89.38 100 GLU A N 1
ATOM 834 C CA . GLU A 1 100 ? -21.660 -0.640 23.745 1.00 89.38 100 GLU A CA 1
ATOM 835 C C . GLU A 1 100 ? -20.481 -0.312 22.799 1.00 89.38 100 GLU A C 1
ATOM 837 O O . GLU A 1 100 ? -20.584 0.606 21.992 1.00 89.38 100 GLU A O 1
ATOM 842 N N . LEU A 1 101 ? -19.337 -1.002 22.911 1.00 86.44 101 LEU A N 1
ATOM 843 C CA . LEU A 1 101 ? -18.157 -0.787 22.053 1.00 86.44 101 LEU A CA 1
ATOM 844 C C . LEU A 1 101 ? -18.117 -1.699 20.818 1.00 86.44 101 LEU A C 1
ATOM 846 O O . LEU A 1 101 ? -17.299 -1.457 19.931 1.00 86.44 101 LEU A O 1
ATOM 850 N N . 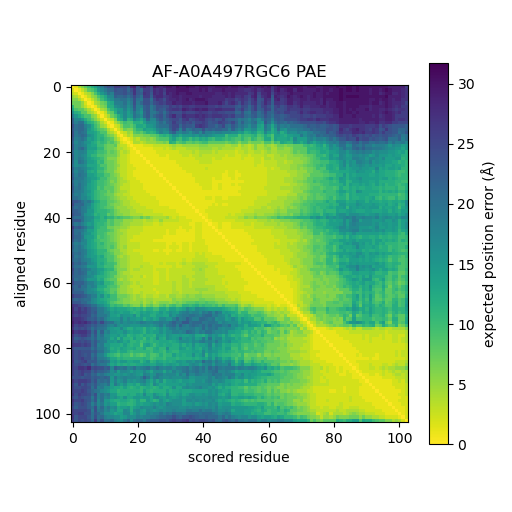GLU A 1 102 ? -18.910 -2.770 20.804 1.00 82.50 102 GLU A N 1
ATOM 851 C CA . GLU A 1 102 ? -19.005 -3.737 19.699 1.00 82.50 102 GLU A CA 1
ATOM 852 C C . GLU A 1 102 ? -20.218 -3.459 18.780 1.00 82.50 102 GLU A C 1
ATOM 854 O O . GLU A 1 102 ? -20.327 -4.093 17.728 1.00 82.50 102 GLU A O 1
ATOM 859 N N . GLU A 1 103 ? -21.096 -2.525 19.169 1.00 70.12 103 GLU A N 1
ATOM 860 C CA . GLU A 1 103 ? -22.280 -2.032 18.439 1.00 70.12 103 GLU A CA 1
ATOM 861 C C . GLU A 1 103 ? -21.956 -0.803 17.564 1.00 70.12 103 GLU A C 1
ATOM 863 O O . GLU A 1 103 ? -22.445 -0.760 16.408 1.00 70.12 103 GLU A O 1
#

pLDDT: mean 85.39, std 15.31, range [49.03, 98.31]